Protein AF-A0A140LCH8-F1 (afdb_monomer)

pLDDT: mean 82.68, std 5.86, range [57.75, 89.94]

Structure (mmCIF, N/CA/C/O backbone):
data_AF-A0A140LCH8-F1
#
_entry.id   AF-A0A140LCH8-F1
#
loop_
_atom_site.group_PDB
_atom_site.id
_atom_site.type_symbol
_atom_site.label_atom_id
_atom_site.label_alt_id
_atom_site.label_comp_id
_atom_site.label_asym_id
_atom_site.label_entity_id
_atom_site.label_seq_id
_atom_site.pdbx_PDB_ins_code
_atom_site.Cartn_x
_atom_site.Cartn_y
_atom_site.Cartn_z
_atom_site.occupancy
_atom_site.B_iso_or_equiv
_atom_site.auth_seq_id
_atom_site.auth_comp_id
_atom_site.auth_asym_id
_atom_site.auth_atom_id
_atom_site.pdbx_PDB_model_num
ATOM 1 N N . MET A 1 1 ? 5.861 0.237 -17.847 1.00 65.00 1 MET A N 1
ATOM 2 C CA . MET A 1 1 ? 4.602 -0.479 -17.551 1.00 65.00 1 MET A CA 1
ATOM 3 C C . MET A 1 1 ? 3.956 0.211 -16.362 1.00 65.00 1 MET A C 1
ATOM 5 O O . MET A 1 1 ? 4.679 0.525 -15.419 1.00 65.00 1 MET A O 1
ATOM 9 N N . GLU A 1 2 ? 2.664 0.525 -16.439 1.00 74.19 2 GLU A N 1
ATOM 10 C CA . GLU A 1 2 ? 1.935 1.227 -15.374 1.00 74.19 2 GLU A CA 1
ATOM 11 C C . GLU A 1 2 ? 0.836 0.317 -14.822 1.00 74.19 2 GLU A C 1
ATOM 13 O O . GLU A 1 2 ? 0.021 -0.195 -15.590 1.00 74.19 2 GLU A O 1
ATOM 18 N N . PHE A 1 3 ? 0.824 0.118 -13.504 1.00 76.62 3 PHE A N 1
ATOM 19 C CA . PHE A 1 3 ? -0.204 -0.652 -12.810 1.00 76.62 3 PHE A CA 1
ATOM 20 C C . PHE A 1 3 ? -1.133 0.279 -12.036 1.00 76.62 3 PHE A C 1
ATOM 22 O O . PHE A 1 3 ? -0.705 1.056 -11.179 1.00 76.62 3 PHE A O 1
ATOM 29 N N . LYS A 1 4 ? -2.425 0.167 -12.341 1.00 82.38 4 LYS A N 1
ATOM 30 C CA . LYS A 1 4 ? -3.505 0.882 -11.666 1.00 82.38 4 LYS A CA 1
ATOM 31 C C . LYS A 1 4 ? -4.196 -0.076 -10.718 1.00 82.38 4 LYS A C 1
ATOM 33 O O . LYS A 1 4 ? -4.67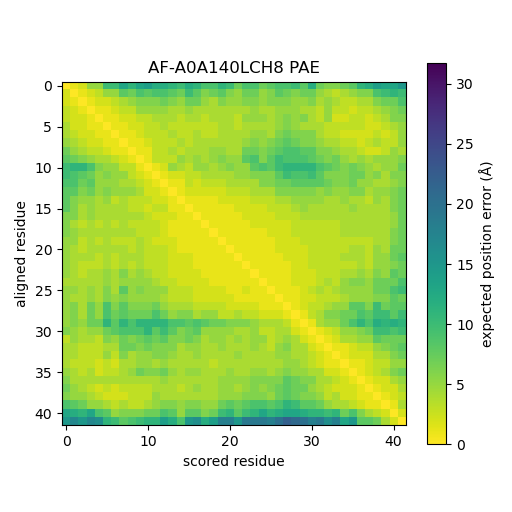9 -1.120 -11.147 1.00 82.38 4 LYS A O 1
ATOM 38 N N . ILE A 1 5 ? -4.225 0.281 -9.440 1.00 81.94 5 ILE A N 1
ATOM 39 C CA . ILE A 1 5 ? -4.693 -0.616 -8.386 1.00 81.94 5 ILE A CA 1
ATOM 40 C C . ILE A 1 5 ? -5.883 0.040 -7.687 1.00 81.94 5 ILE A C 1
ATOM 42 O O . ILE A 1 5 ? -5.798 1.192 -7.255 1.00 81.94 5 ILE A O 1
ATOM 46 N N . LYS A 1 6 ? -6.992 -0.701 -7.615 1.00 85.00 6 LYS A N 1
ATOM 47 C CA . LYS A 1 6 ? -8.185 -0.379 -6.828 1.00 85.00 6 LYS A CA 1
ATOM 48 C C . LYS A 1 6 ? -8.389 -1.479 -5.801 1.00 85.00 6 LYS A C 1
ATOM 50 O O . LYS A 1 6 ? -8.340 -2.655 -6.158 1.00 85.00 6 LYS A O 1
ATOM 55 N N . ILE A 1 7 ? -8.600 -1.098 -4.547 1.00 84.38 7 ILE A N 1
ATOM 56 C CA . ILE A 1 7 ? -8.765 -2.045 -3.443 1.00 84.38 7 ILE A CA 1
ATOM 57 C C . ILE A 1 7 ? -10.084 -1.741 -2.756 1.00 84.38 7 ILE A C 1
ATOM 59 O O . ILE A 1 7 ? -10.353 -0.594 -2.404 1.00 84.38 7 ILE A O 1
ATOM 63 N N . LYS A 1 8 ? -10.870 -2.790 -2.533 1.00 86.19 8 LYS A N 1
ATOM 64 C CA . LYS A 1 8 ? -12.023 -2.763 -1.644 1.00 86.19 8 LYS A CA 1
ATOM 65 C C . LYS A 1 8 ? -11.721 -3.680 -0.470 1.00 86.19 8 LYS A C 1
ATOM 67 O O . LYS A 1 8 ? -11.350 -4.832 -0.682 1.00 86.19 8 LYS A O 1
ATOM 72 N N . THR A 1 9 ? -11.800 -3.161 0.745 1.00 81.12 9 THR A N 1
ATOM 73 C CA . THR A 1 9 ? -11.499 -3.925 1.962 1.00 81.12 9 THR A CA 1
ATOM 74 C C . THR A 1 9 ? -12.392 -3.462 3.098 1.00 81.12 9 THR A C 1
ATOM 76 O O . THR A 1 9 ? -12.817 -2.317 3.121 1.00 81.12 9 THR A O 1
ATOM 79 N N . GLU A 1 10 ? -12.702 -4.349 4.028 1.00 84.56 10 GLU A N 1
ATOM 80 C CA . GLU A 1 10 ? -13.518 -4.031 5.206 1.00 84.56 10 GLU A CA 1
ATOM 81 C C . GLU A 1 10 ? -12.639 -3.702 6.423 1.00 84.56 10 GLU A C 1
ATOM 83 O O . GLU A 1 10 ? -13.110 -3.172 7.425 1.00 84.56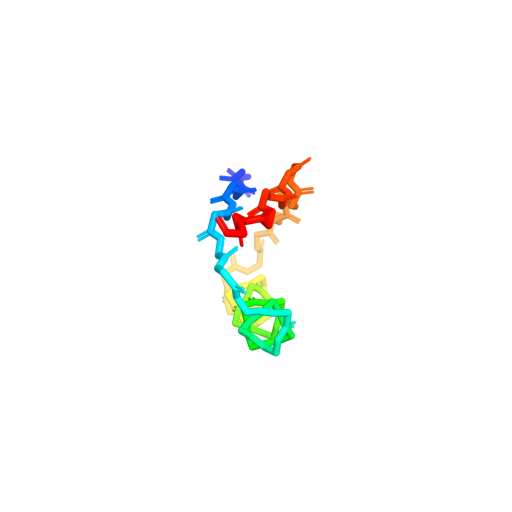 10 GLU A O 1
ATOM 88 N N . ASP A 1 11 ? -11.330 -3.974 6.337 1.00 80.81 11 ASP A N 1
ATOM 89 C CA . ASP A 1 11 ? -10.393 -3.799 7.440 1.00 80.81 11 ASP A CA 1
ATOM 90 C C . ASP A 1 11 ? -9.193 -2.930 7.037 1.00 80.81 11 ASP A C 1
ATOM 92 O O . ASP A 1 11 ? -8.403 -3.235 6.139 1.00 80.81 11 ASP A O 1
ATOM 96 N N . LEU A 1 12 ? -9.013 -1.835 7.777 1.00 78.25 12 LEU A N 1
ATOM 97 C CA . LEU A 1 12 ? -7.933 -0.872 7.556 1.00 78.25 12 LEU A CA 1
ATOM 98 C C . LEU A 1 12 ? -6.528 -1.471 7.735 1.00 78.25 12 LEU A C 1
ATOM 100 O O . LEU A 1 12 ? -5.560 -0.899 7.223 1.00 78.25 12 LEU A O 1
ATOM 104 N N . LYS A 1 13 ? -6.363 -2.595 8.451 1.00 81.56 13 LYS A N 1
ATOM 105 C CA . LYS A 1 13 ? -5.040 -3.215 8.626 1.00 81.56 13 LYS A CA 1
ATOM 106 C C . LYS A 1 13 ? -4.579 -3.893 7.341 1.00 81.56 13 LYS A C 1
ATOM 108 O O . LYS A 1 13 ? -3.388 -3.811 7.038 1.00 81.56 13 LYS A O 1
ATOM 113 N N . GLN A 1 14 ? -5.496 -4.446 6.545 1.00 80.81 14 GLN A N 1
ATOM 114 C CA . GLN A 1 14 ? -5.160 -5.053 5.252 1.00 80.81 14 GLN A CA 1
ATOM 115 C C . GLN A 1 14 ? -4.564 -4.037 4.270 1.00 80.81 14 GLN A C 1
ATOM 117 O O . GLN A 1 14 ? -3.650 -4.367 3.517 1.00 80.81 14 GLN A O 1
ATOM 122 N N . ILE A 1 15 ? -4.986 -2.769 4.324 1.00 83.75 15 ILE A N 1
ATOM 123 C CA . ILE A 1 15 ? -4.453 -1.706 3.452 1.00 83.75 15 ILE A CA 1
ATOM 124 C C . ILE A 1 15 ? -2.935 -1.564 3.611 1.00 83.75 15 ILE A C 1
ATOM 126 O O . ILE A 1 15 ? -2.218 -1.405 2.622 1.00 83.75 15 ILE A O 1
ATOM 130 N N . LYS A 1 16 ? -2.421 -1.645 4.846 1.00 84.31 16 LYS A N 1
ATOM 131 C CA . LYS A 1 16 ? -0.976 -1.536 5.097 1.00 84.31 16 LYS A CA 1
ATOM 132 C C . LYS A 1 16 ? -0.196 -2.683 4.463 1.00 84.31 16 LYS A C 1
ATOM 134 O O . LYS A 1 16 ? 0.908 -2.451 3.969 1.00 84.31 16 LYS A O 1
ATOM 139 N N . GLU A 1 17 ? -0.746 -3.893 4.474 1.00 87.19 17 GLU A N 1
ATOM 140 C CA . GLU A 1 17 ? -0.123 -5.041 3.814 1.00 87.19 17 GLU A CA 1
ATOM 141 C C . GLU A 1 17 ? -0.154 -4.893 2.296 1.00 87.19 17 GLU A C 1
ATOM 143 O O . GLU A 1 17 ? 0.871 -5.095 1.647 1.00 87.19 17 GLU A O 1
ATOM 148 N N . VAL A 1 18 ? -1.271 -4.428 1.730 1.00 85.38 18 VAL A N 1
ATOM 149 C CA . VAL A 1 18 ? -1.354 -4.220 0.283 1.00 85.38 18 VAL A CA 1
ATOM 150 C C . VAL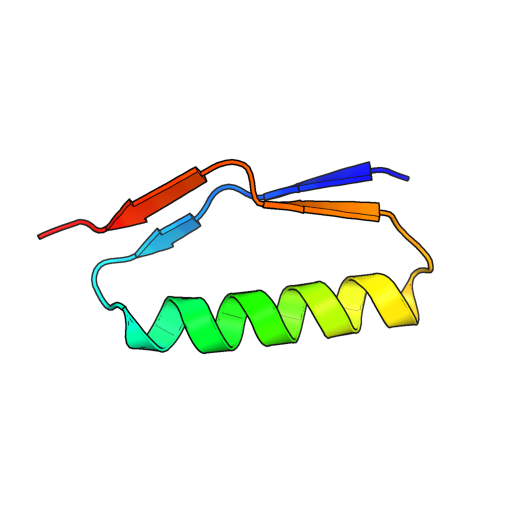 A 1 18 ? -0.373 -3.143 -0.186 1.00 85.38 18 VAL A C 1
ATOM 152 O O . VAL A 1 18 ? 0.318 -3.344 -1.180 1.00 85.38 18 VAL A O 1
ATOM 155 N N . ILE A 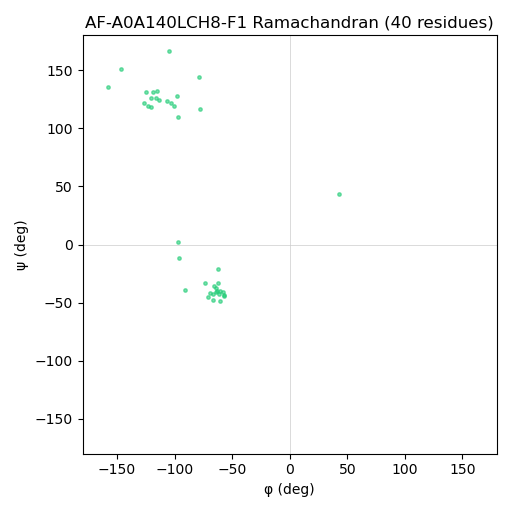1 19 ? -0.214 -2.034 0.544 1.00 86.19 19 ILE A N 1
ATOM 156 C CA . ILE A 1 19 ? 0.785 -1.006 0.200 1.00 86.19 19 ILE A CA 1
ATOM 157 C C . ILE A 1 19 ? 2.212 -1.576 0.219 1.00 86.19 19 ILE A C 1
ATOM 159 O O . ILE A 1 19 ? 3.012 -1.248 -0.661 1.00 86.19 19 ILE A O 1
ATOM 163 N N . LYS A 1 20 ? 2.547 -2.435 1.193 1.00 89.62 20 LYS A N 1
ATOM 164 C CA . LYS A 1 20 ? 3.853 -3.115 1.219 1.00 89.62 20 LYS A CA 1
ATOM 165 C C . LYS A 1 20 ? 4.048 -3.973 -0.026 1.00 89.62 20 LYS A C 1
ATOM 167 O O . LYS A 1 20 ? 5.068 -3.837 -0.692 1.00 89.62 20 LYS A O 1
ATOM 172 N N . LEU A 1 21 ? 3.049 -4.780 -0.362 1.00 87.25 21 LEU A N 1
ATOM 173 C CA . LEU A 1 21 ? 3.092 -5.701 -1.492 1.00 87.25 21 LEU A CA 1
ATOM 174 C C . LEU A 1 21 ? 3.234 -4.947 -2.827 1.00 87.25 21 LEU A C 1
ATOM 176 O O . LEU A 1 21 ? 4.050 -5.309 -3.669 1.00 87.25 21 LEU A O 1
ATOM 180 N N . ILE A 1 22 ? 2.535 -3.817 -2.980 1.00 86.19 22 ILE A N 1
ATOM 181 C CA . ILE A 1 22 ? 2.679 -2.923 -4.139 1.00 86.19 22 ILE A CA 1
ATOM 182 C C . ILE A 1 22 ? 4.105 -2.371 -4.244 1.00 86.19 22 ILE A C 1
ATOM 184 O O . ILE A 1 22 ? 4.655 -2.308 -5.343 1.00 86.19 22 ILE A O 1
ATOM 188 N N . ASN A 1 23 ? 4.710 -1.965 -3.125 1.00 87.38 23 ASN A N 1
ATOM 189 C CA . ASN A 1 23 ? 6.084 -1.460 -3.117 1.00 87.38 23 ASN A CA 1
ATOM 190 C C . ASN A 1 23 ? 7.110 -2.538 -3.485 1.00 87.38 23 ASN A C 1
ATOM 192 O O . ASN A 1 23 ? 8.086 -2.222 -4.168 1.00 87.38 23 ASN A O 1
ATOM 196 N N . GLU A 1 24 ? 6.895 -3.790 -3.080 1.00 89.94 24 GLU A N 1
ATOM 197 C CA . GLU A 1 24 ? 7.761 -4.901 -3.488 1.00 89.94 24 GLU A CA 1
ATOM 198 C C . GLU A 1 24 ? 7.652 -5.175 -4.989 1.00 89.94 24 GLU A C 1
ATOM 200 O O . GLU A 1 24 ? 8.673 -5.174 -5.675 1.00 89.94 24 GLU A O 1
ATOM 205 N N . ILE A 1 25 ? 6.430 -5.259 -5.528 1.00 84.31 25 ILE A N 1
ATOM 206 C CA . ILE A 1 25 ? 6.186 -5.413 -6.973 1.00 84.31 25 ILE A CA 1
ATOM 207 C C . ILE A 1 25 ? 6.836 -4.269 -7.759 1.00 84.31 25 ILE A C 1
ATOM 209 O O . ILE A 1 25 ? 7.487 -4.497 -8.781 1.00 84.31 25 ILE A O 1
ATOM 213 N N . LYS A 1 26 ? 6.698 -3.028 -7.270 1.00 85.38 26 LYS A N 1
ATOM 214 C CA . LYS A 1 26 ? 7.298 -1.841 -7.892 1.00 85.38 26 LYS A CA 1
ATOM 215 C C . LYS A 1 26 ? 8.815 -1.987 -8.022 1.00 85.38 26 LYS A C 1
ATOM 217 O O . LYS A 1 26 ? 9.383 -1.650 -9.060 1.00 85.38 26 LYS A O 1
ATOM 222 N N . LYS A 1 27 ? 9.462 -2.475 -6.961 1.00 86.75 27 LYS A N 1
ATOM 223 C CA . LYS A 1 27 ? 10.913 -2.656 -6.896 1.00 86.75 27 LYS A CA 1
ATOM 224 C C . LYS A 1 27 ? 11.37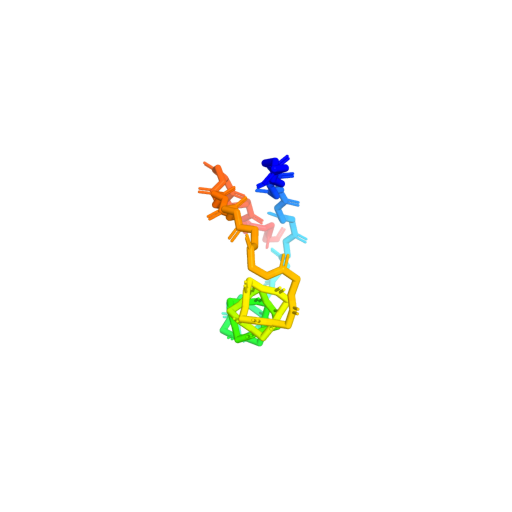8 -3.809 -7.786 1.00 86.75 27 LYS A C 1
ATOM 226 O O . LYS A 1 27 ? 12.342 -3.633 -8.523 1.00 86.75 27 LYS A O 1
ATOM 231 N N . GLU A 1 28 ? 10.689 -4.946 -7.738 1.00 89.75 28 GLU A N 1
ATOM 232 C CA . GLU A 1 28 ? 11.047 -6.153 -8.492 1.00 89.75 28 GLU A CA 1
ATOM 233 C C . GLU A 1 28 ? 10.903 -5.956 -10.004 1.00 89.75 28 GLU A C 1
ATOM 235 O O . GLU A 1 28 ? 11.796 -6.304 -10.772 1.00 89.75 28 GLU A O 1
ATOM 240 N N . HIS A 1 29 ? 9.819 -5.314 -10.439 1.00 84.94 29 HIS A N 1
ATOM 241 C CA . HIS A 1 29 ? 9.520 -5.152 -11.861 1.00 84.94 29 HIS A CA 1
ATOM 242 C C . HIS A 1 29 ? 9.960 -3.802 -12.444 1.00 84.94 29 HIS A C 1
ATOM 244 O O . HIS A 1 29 ? 9.688 -3.540 -13.617 1.00 84.94 29 HIS A O 1
ATOM 250 N N . SER A 1 30 ? 10.607 -2.932 -11.650 1.00 83.62 30 SER A N 1
ATOM 251 C CA . SER A 1 30 ? 10.958 -1.548 -12.032 1.00 83.62 30 SER A CA 1
ATOM 252 C C . SER A 1 30 ? 9.813 -0.831 -12.763 1.00 83.62 30 SER A C 1
ATOM 254 O O . SER A 1 30 ? 9.993 -0.170 -13.789 1.00 83.62 30 SER A O 1
ATOM 256 N N . CYS A 1 31 ? 8.596 -1.007 -12.251 1.00 83.12 31 CYS A N 1
ATOM 257 C CA . CYS A 1 31 ? 7.380 -0.451 -12.825 1.00 83.12 31 CYS A CA 1
ATOM 258 C C . CYS A 1 31 ? 6.886 0.741 -12.000 1.00 83.12 31 CYS A C 1
ATOM 260 O O . CYS A 1 31 ? 7.336 0.979 -10.880 1.00 83.12 31 CYS A O 1
ATOM 262 N N . ASN A 1 32 ? 5.954 1.511 -12.558 1.00 83.81 32 ASN A N 1
ATOM 263 C CA . ASN A 1 32 ? 5.221 2.506 -11.785 1.00 83.81 32 ASN A CA 1
ATOM 264 C C . ASN A 1 32 ? 3.874 1.916 -11.375 1.00 83.81 32 ASN A C 1
ATOM 266 O O . ASN A 1 32 ? 3.116 1.428 -12.213 1.00 83.81 32 ASN A O 1
ATOM 270 N N . CYS A 1 33 ? 3.582 1.991 -10.081 1.00 83.06 33 CYS A N 1
ATOM 271 C CA . CYS A 1 33 ? 2.291 1.631 -9.518 1.00 83.06 33 CYS A CA 1
ATOM 272 C C . CYS A 1 33 ? 1.658 2.886 -8.930 1.00 83.06 33 CYS A C 1
ATOM 274 O O . CYS A 1 33 ? 2.304 3.606 -8.163 1.00 83.06 33 CYS A O 1
ATOM 276 N N . THR A 1 34 ? 0.392 3.115 -9.259 1.00 83.00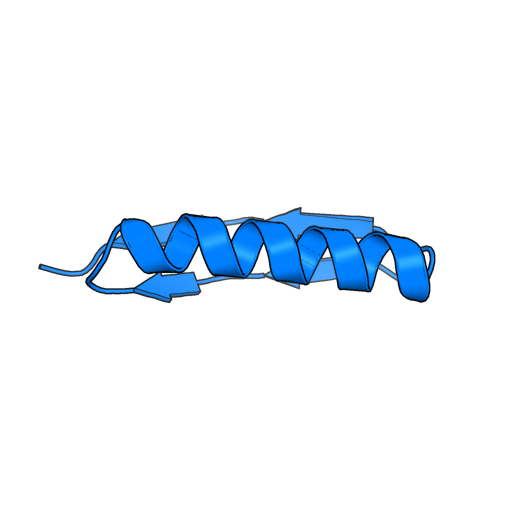 34 THR A N 1
ATOM 277 C CA . THR A 1 34 ? -0.402 4.197 -8.683 1.00 83.00 34 THR A CA 1
ATOM 278 C C . THR A 1 34 ? -1.641 3.594 -8.047 1.00 83.00 34 THR A C 1
ATOM 280 O O . THR A 1 34 ? -2.457 2.947 -8.709 1.00 83.00 34 THR A O 1
ATOM 283 N N . LEU A 1 35 ? -1.766 3.806 -6.741 1.00 83.25 35 LEU A N 1
ATOM 284 C CA . LEU A 1 35 ? -2.980 3.484 -6.015 1.00 83.25 35 LEU A CA 1
ATOM 285 C C . LEU A 1 35 ? -3.999 4.585 -6.295 1.00 83.25 35 LEU A C 1
ATOM 287 O O . LEU A 1 35 ? -3.747 5.747 -5.982 1.00 83.25 35 LEU A O 1
ATOM 291 N N . LEU A 1 36 ? -5.106 4.224 -6.935 1.00 85.06 36 LEU A N 1
ATOM 292 C CA . LEU A 1 36 ? -6.100 5.204 -7.370 1.00 85.06 36 LEU A CA 1
ATOM 293 C C . LEU A 1 36 ? -7.178 5.428 -6.318 1.00 85.06 36 LEU A C 1
ATOM 295 O O . LEU 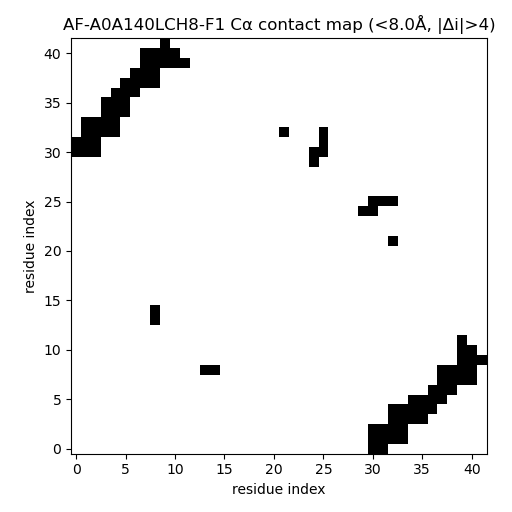A 1 36 ? -7.631 6.550 -6.134 1.00 85.06 36 LEU A O 1
ATOM 299 N N . GLU A 1 37 ? -7.605 4.354 -5.659 1.00 84.31 37 GLU A N 1
ATOM 300 C CA . GLU A 1 37 ? -8.783 4.375 -4.804 1.00 84.31 37 GLU A CA 1
ATOM 301 C C . GLU A 1 37 ? -8.715 3.227 -3.799 1.00 84.31 37 GLU A C 1
ATOM 303 O O . GLU A 1 37 ? -8.373 2.091 -4.155 1.00 84.31 37 GLU A O 1
ATOM 308 N N . ILE A 1 38 ? -9.045 3.542 -2.548 1.00 82.50 38 ILE A N 1
ATOM 309 C CA . ILE A 1 38 ? -9.321 2.551 -1.517 1.00 82.50 38 ILE A CA 1
ATOM 310 C C . ILE A 1 38 ? -10.745 2.793 -1.040 1.00 82.50 38 ILE A C 1
ATOM 312 O O . ILE A 1 38 ? -11.044 3.854 -0.495 1.00 82.50 38 ILE A O 1
ATOM 316 N N . GLU A 1 39 ? -11.602 1.799 -1.228 1.00 85.19 39 GLU A N 1
ATOM 317 C CA . GLU A 1 39 ? -12.947 1.801 -0.671 1.00 85.19 39 GLU A CA 1
ATOM 318 C C . GLU A 1 39 ? -12.958 0.928 0.583 1.00 85.19 39 GLU A C 1
ATOM 320 O O . GLU A 1 39 ? -12.649 -0.267 0.516 1.00 85.19 39 GLU A O 1
ATOM 325 N N . VAL A 1 40 ? -13.290 1.534 1.727 1.00 80.19 40 VAL A N 1
ATOM 326 C CA . VAL A 1 40 ? -13.474 0.800 2.980 1.00 80.19 40 VAL A CA 1
ATOM 327 C C . VAL A 1 40 ? -14.960 0.521 3.166 1.00 80.19 40 VAL A C 1
ATOM 329 O O . VAL A 1 40 ? -15.741 1.452 3.364 1.00 80.19 40 VAL A O 1
ATOM 332 N N . GLY A 1 41 ? -15.344 -0.747 3.024 1.00 76.44 41 GLY A N 1
ATOM 333 C CA . GLY A 1 41 ? -16.706 -1.216 3.279 1.00 76.44 41 GLY A CA 1
ATOM 334 C C . GLY A 1 41 ? -16.944 -1.391 4.777 1.00 76.44 41 GLY A C 1
ATOM 335 O O . GLY A 1 41 ? -16.022 -1.763 5.496 1.00 76.44 41 GLY A O 1
ATOM 336 N N . ASN A 1 42 ? -18.158 -1.094 5.232 1.00 57.75 42 ASN A N 1
ATOM 337 C CA . ASN A 1 42 ? -18.603 -1.231 6.619 1.00 57.75 42 ASN A CA 1
ATOM 338 C C . ASN A 1 42 ? -19.699 -2.291 6.715 1.00 57.75 42 ASN A C 1
ATOM 340 O O . ASN A 1 42 ? -20.454 -2.411 5.720 1.00 57.75 42 ASN A O 1
#

Solvent-accessible surface area (backbone atoms only — not comparable to full-atom values): 2608 Å² total; per-residue (Å²): 108,78,46,82,45,73,48,77,43,73,50,78,69,58,54,59,54,51,53,52,53,51,52,50,52,26,63,77,66,73,37,51,70,46,82,76,48,76,48,76,52,131

Nearest PDB structures (foldseek):
  5ci5-assembly2_B  TM=7.672E-01  e=6.648E-01  Pseudothermotoga lettingae TMO
  6mmj-assembly1_C  TM=5.897E-01  e=1.546E+00  Rattus norvegicus
  6whs-assembly1_C  TM=6.268E-01  e=4.139E+00  Rattus norvegicus
  4xws-assembly1_B  TM=5.558E-01  e=3.858E+00  Pseudomonas aeruginosa PAO1
  6uoa-assembly1_A  TM=5.220E-01  e=4.440E+00  H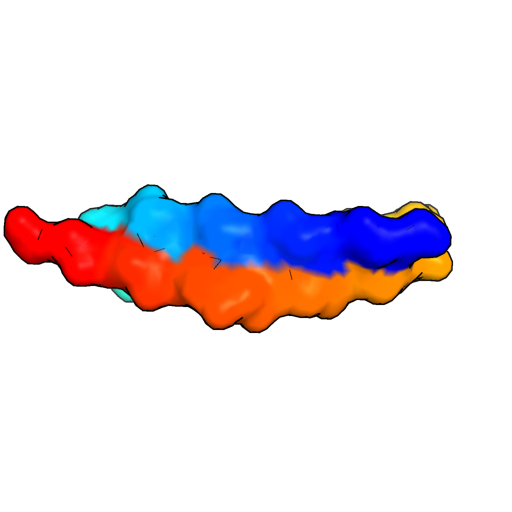omo sapiens

Organism: NCBI:txid520762

Sequence (42 aa):
MEFKIKIKTEDLKQIKEVIKLINEIKKEHSCNCTLLEIEVGN

Mean predicted aligned error: 4.59 Å

Secondary structure (DSSP, 8-state):
-EEEEEEEES-HHHHHHHHHHHHHHHHHTT-EEEEEEEEE--

Radius of gyration: 10.93 Å; Cα contacts (8 Å, |Δi|>4): 48; chains: 1; bounding box: 30×11×26 Å

Foldseek 3Di:
D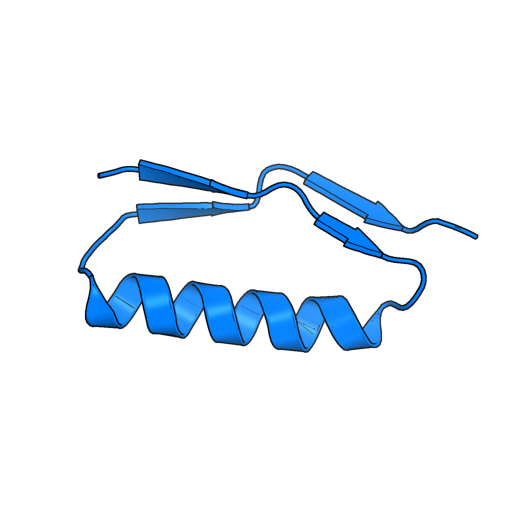EAEDEEEEQDPVVVVVVVVVVVVCCVVVVYHYDHDYYHHDD